Protein AF-A0A7L3AI00-F1 (afdb_monomer_lite)

Structure (mmCIF, N/CA/C/O backbone):
data_AF-A0A7L3AI00-F1
#
_entry.id   AF-A0A7L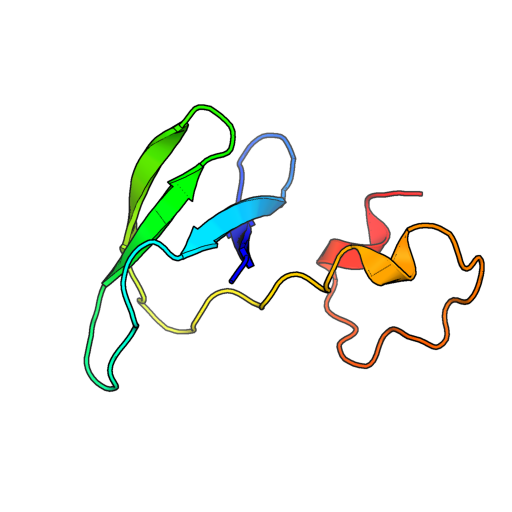3AI00-F1
#
loop_
_atom_site.group_PDB
_atom_site.id
_atom_site.type_symbol
_atom_site.label_atom_id
_atom_site.label_alt_id
_atom_site.label_comp_id
_atom_site.label_asym_id
_atom_site.label_entity_id
_atom_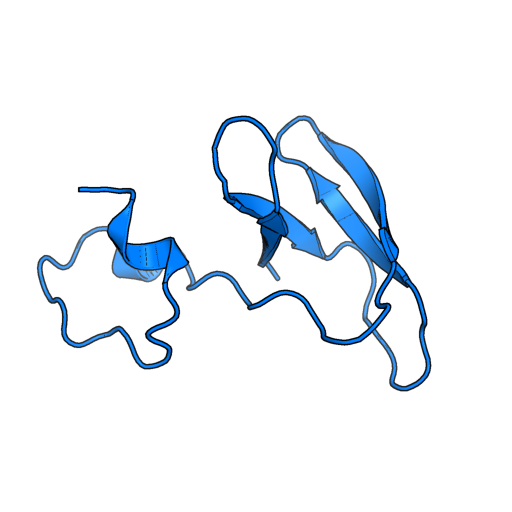site.label_seq_id
_atom_site.pdbx_PDB_ins_code
_atom_site.Cartn_x
_atom_site.Cartn_y
_atom_site.Cartn_z
_atom_site.occupancy
_atom_site.B_iso_or_equiv
_atom_site.auth_seq_id
_atom_site.auth_comp_id
_atom_site.auth_asym_id
_atom_site.auth_atom_id
_atom_site.pdbx_PDB_model_num
ATOM 1 N N . ALA A 1 1 ? 7.818 4.078 6.126 1.00 82.38 1 ALA A N 1
ATOM 2 C CA . ALA A 1 1 ? 7.791 2.622 6.399 1.00 82.38 1 ALA A CA 1
ATOM 3 C C . ALA A 1 1 ? 7.458 1.893 5.102 1.00 82.38 1 ALA A C 1
ATOM 5 O O . ALA A 1 1 ? 6.737 2.466 4.293 1.00 82.38 1 ALA A O 1
ATOM 6 N N . LYS A 1 2 ? 7.993 0.687 4.881 1.00 88.69 2 LYS A N 1
ATOM 7 C CA . LYS A 1 2 ? 7.778 -0.103 3.657 1.00 88.69 2 LYS A CA 1
ATOM 8 C C . LYS A 1 2 ? 6.943 -1.351 3.980 1.00 88.69 2 LYS A C 1
ATOM 10 O O . LYS A 1 2 ? 7.078 -1.891 5.078 1.00 88.69 2 LYS A O 1
ATOM 15 N N . VAL A 1 3 ? 6.094 -1.783 3.055 1.00 90.44 3 VAL A N 1
ATOM 16 C CA . VAL A 1 3 ? 5.235 -2.974 3.158 1.00 90.44 3 VAL A CA 1
ATOM 17 C C . VAL A 1 3 ? 5.314 -3.811 1.888 1.00 90.44 3 VAL A C 1
ATOM 19 O O . VAL A 1 3 ? 5.582 -3.276 0.812 1.00 90.44 3 VAL A O 1
ATOM 22 N N . TRP A 1 4 ? 5.050 -5.108 2.013 1.00 89.38 4 TRP A N 1
ATOM 23 C CA . TRP A 1 4 ? 4.916 -6.011 0.876 1.00 89.38 4 TRP A CA 1
ATOM 24 C C . TRP A 1 4 ? 3.457 -6.106 0.443 1.00 89.38 4 TRP A C 1
ATOM 26 O O . TRP A 1 4 ? 2.585 -6.418 1.252 1.00 89.38 4 TRP A O 1
ATOM 36 N N . ILE A 1 5 ? 3.195 -5.872 -0.839 1.00 89.50 5 ILE A N 1
ATOM 37 C CA . ILE A 1 5 ? 1.877 -6.060 -1.455 1.00 89.50 5 ILE A CA 1
ATOM 38 C C . ILE A 1 5 ? 1.962 -7.134 -2.546 1.00 89.50 5 ILE A C 1
ATOM 40 O O . ILE A 1 5 ? 3.029 -7.292 -3.144 1.00 89.50 5 ILE A O 1
ATOM 44 N N . PRO A 1 6 ? 0.876 -7.874 -2.816 1.00 88.25 6 PRO A N 1
ATOM 45 C CA . PRO A 1 6 ? 0.869 -8.878 -3.870 1.00 88.25 6 PRO A CA 1
ATOM 46 C C . PRO A 1 6 ? 1.096 -8.242 -5.249 1.00 88.25 6 PRO A C 1
ATOM 48 O O . PRO A 1 6 ? 0.526 -7.195 -5.561 1.00 88.25 6 PRO A O 1
ATOM 51 N N . ASP A 1 7 ? 1.905 -8.895 -6.079 1.00 86.06 7 ASP A N 1
ATOM 52 C CA . ASP A 1 7 ? 2.173 -8.511 -7.467 1.00 86.06 7 ASP A CA 1
ATOM 53 C C . ASP A 1 7 ? 1.972 -9.713 -8.398 1.00 86.06 7 ASP A C 1
ATOM 55 O O . ASP A 1 7 ? 2.243 -10.856 -8.036 1.00 86.06 7 ASP A O 1
ATOM 59 N N . SER A 1 8 ? 1.459 -9.471 -9.604 1.00 83.44 8 SER A N 1
ATOM 60 C CA . SER A 1 8 ? 1.158 -10.552 -10.555 1.00 83.44 8 SER A CA 1
ATOM 61 C C . SER A 1 8 ? 2.401 -11.149 -11.220 1.00 83.44 8 SER A C 1
ATOM 63 O O . SER A 1 8 ? 2.313 -12.234 -11.790 1.00 83.44 8 SER A O 1
ATOM 65 N N . VAL A 1 9 ? 3.531 -10.443 -11.188 1.00 82.50 9 VAL A N 1
ATOM 66 C CA . VAL A 1 9 ? 4.790 -10.841 -11.823 1.00 82.50 9 VAL A CA 1
ATOM 67 C C . VAL A 1 9 ? 5.751 -11.392 -10.778 1.00 82.50 9 VAL A C 1
ATOM 69 O O . VAL A 1 9 ? 6.234 -12.511 -10.925 1.00 82.50 9 VAL A O 1
ATOM 72 N N . GLU A 1 10 ? 5.993 -10.634 -9.711 1.00 75.94 10 GLU A N 1
ATOM 73 C CA . GLU A 1 10 ? 7.012 -10.966 -8.701 1.00 75.94 10 GLU A CA 1
ATOM 74 C C . GLU A 1 10 ? 6.439 -11.676 -7.467 1.00 75.94 10 GLU A C 1
ATOM 76 O O . GLU A 1 10 ? 7.163 -11.947 -6.511 1.00 75.94 10 GLU A O 1
ATOM 81 N N . VAL A 1 11 ? 5.138 -12.000 -7.473 1.00 83.00 11 VAL A N 1
ATOM 82 C CA . VAL A 1 11 ? 4.347 -12.503 -6.330 1.00 83.00 11 VAL A CA 1
ATOM 83 C C . VAL A 1 11 ? 4.192 -11.457 -5.222 1.00 83.00 11 VAL A C 1
ATOM 85 O O . VAL A 1 11 ? 3.080 -11.239 -4.742 1.00 83.00 11 VAL A O 1
ATOM 88 N N . TRP A 1 12 ? 5.269 -10.761 -4.861 1.00 84.69 12 TRP A N 1
ATOM 89 C CA . TRP A 1 12 ? 5.307 -9.679 -3.887 1.00 84.69 12 TRP A CA 1
ATOM 90 C C . TRP A 1 12 ? 6.169 -8.531 -4.389 1.00 84.69 12 TRP A C 1
ATOM 92 O O . TRP A 1 12 ? 7.260 -8.742 -4.903 1.00 84.69 12 TRP A O 1
ATOM 102 N N . ARG A 1 13 ? 5.715 -7.304 -4.148 1.00 86.88 13 ARG A N 1
ATOM 103 C CA . ARG A 1 13 ? 6.488 -6.088 -4.408 1.00 86.88 13 ARG A CA 1
ATOM 104 C C . ARG A 1 13 ? 6.481 -5.160 -3.207 1.00 86.88 13 ARG A C 1
ATOM 106 O O . ARG A 1 13 ? 5.558 -5.193 -2.388 1.00 86.88 13 ARG A O 1
ATOM 113 N N . VAL A 1 14 ? 7.485 -4.296 -3.129 1.00 89.12 14 VAL A N 1
ATOM 114 C CA . VAL A 1 14 ? 7.599 -3.306 -2.058 1.00 89.12 14 VAL A CA 1
ATOM 115 C C . VAL A 1 14 ? 6.774 -2.067 -2.390 1.00 89.12 14 VAL A C 1
ATOM 117 O O . VAL A 1 14 ? 6.761 -1.576 -3.519 1.00 89.12 14 VAL A O 1
ATOM 120 N N . ALA A 1 15 ? 6.115 -1.517 -1.375 1.00 91.69 15 ALA A N 1
ATOM 121 C CA . ALA A 1 15 ? 5.485 -0.211 -1.448 1.00 91.69 15 ALA A CA 1
ATOM 122 C C . ALA A 1 15 ? 5.750 0.600 -0.173 1.00 91.69 15 ALA A C 1
ATOM 124 O O . ALA A 1 15 ? 5.817 0.069 0.936 1.00 91.69 15 ALA A O 1
ATOM 125 N N . GLU A 1 16 ? 5.913 1.909 -0.319 1.00 92.88 16 GLU A N 1
ATOM 126 C CA . GLU A 1 16 ? 6.136 2.823 0.796 1.00 92.88 16 GLU A CA 1
ATOM 127 C C . GLU A 1 16 ? 4.815 3.401 1.302 1.00 92.88 16 GLU A C 1
ATOM 129 O O . GLU A 1 16 ? 4.025 3.930 0.528 1.00 92.88 16 GLU A O 1
ATOM 134 N N . ILE A 1 17 ? 4.591 3.362 2.613 1.00 92.62 17 ILE A N 1
ATOM 135 C CA . ILE A 1 17 ? 3.451 4.023 3.247 1.00 92.62 17 ILE A CA 1
ATOM 136 C C . ILE A 1 17 ? 3.663 5.541 3.193 1.00 92.62 17 ILE A C 1
ATOM 138 O O . ILE A 1 17 ? 4.611 6.062 3.782 1.00 92.62 17 ILE A O 1
ATOM 142 N N . THR A 1 18 ? 2.759 6.241 2.510 1.00 93.31 18 THR A N 1
ATOM 143 C CA . THR A 1 18 ? 2.802 7.705 2.324 1.00 93.31 18 THR A CA 1
ATOM 144 C C . THR A 1 18 ? 1.923 8.480 3.298 1.00 93.31 18 THR A C 1
ATOM 146 O O . THR A 1 18 ? 2.082 9.692 3.435 1.00 93.31 18 THR A O 1
ATOM 149 N N . ARG A 1 19 ? 0.983 7.802 3.966 1.00 91.75 19 ARG A N 1
ATOM 150 C CA . ARG A 1 19 ? 0.125 8.377 5.008 1.00 91.75 19 ARG A CA 1
ATOM 151 C C . ARG A 1 19 ? 0.027 7.424 6.183 1.00 91.75 19 ARG A C 1
ATOM 153 O O . ARG A 1 19 ? -0.080 6.219 5.976 1.00 91.75 19 ARG A O 1
ATOM 160 N N . ASP A 1 20 ? 0.019 7.976 7.389 1.00 88.19 20 ASP A N 1
ATOM 161 C CA . ASP A 1 20 ? -0.182 7.197 8.606 1.00 88.19 20 ASP A CA 1
ATOM 162 C C . ASP A 1 20 ? -1.532 6.474 8.571 1.00 88.19 20 ASP A C 1
ATOM 164 O O . ASP A 1 20 ? -2.566 7.085 8.295 1.00 88.19 20 ASP A O 1
ATOM 168 N N . TYR A 1 21 ? -1.501 5.176 8.861 1.00 87.69 21 TYR A N 1
ATOM 169 C CA . TYR A 1 21 ? -2.695 4.355 9.032 1.00 87.69 21 TYR A CA 1
ATOM 170 C C . TYR A 1 21 ? -3.291 4.583 10.423 1.00 87.69 21 TYR A C 1
ATOM 172 O O . TYR A 1 21 ? -2.566 4.570 11.423 1.00 87.69 21 TYR A O 1
ATOM 180 N N . LYS A 1 22 ? -4.612 4.753 10.493 1.00 88.38 22 LYS A N 1
ATOM 181 C CA . LYS A 1 22 ? -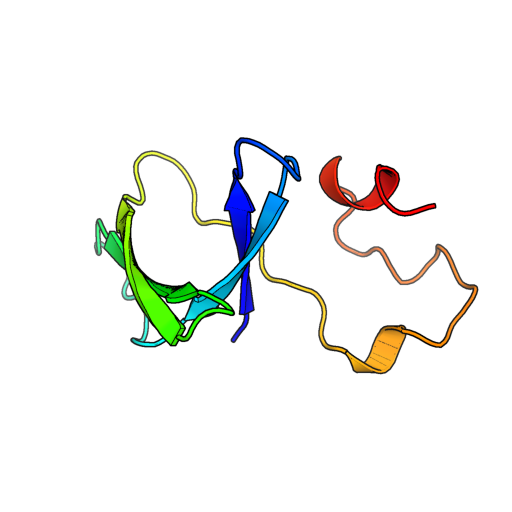5.366 4.778 11.748 1.00 88.38 22 LYS A CA 1
ATOM 182 C C . LYS A 1 22 ? -6.292 3.576 11.834 1.00 88.38 22 LYS A C 1
ATOM 184 O O . LYS A 1 22 ? -6.824 3.102 10.836 1.00 88.38 22 LYS A O 1
ATOM 189 N N . GLU A 1 23 ? -6.512 3.099 13.053 1.00 84.75 23 GLU A N 1
ATOM 190 C CA . GLU A 1 23 ? -7.458 2.014 13.297 1.00 84.75 23 GLU A CA 1
ATOM 191 C C . GLU A 1 23 ? -8.863 2.415 12.817 1.00 84.75 23 GLU A C 1
ATOM 193 O O . GLU A 1 23 ? -9.396 3.449 13.223 1.00 84.75 23 GLU A O 1
ATOM 198 N N . GLY A 1 24 ? -9.432 1.611 11.915 1.00 86.69 24 GLY A N 1
ATOM 199 C CA . GLY A 1 24 ? -10.702 1.890 11.239 1.00 86.69 24 GLY A CA 1
ATOM 200 C C . GLY A 1 24 ? -10.563 2.399 9.801 1.00 86.69 24 GLY A C 1
ATOM 201 O O . GLY A 1 24 ? -11.564 2.431 9.085 1.00 86.69 24 GLY A O 1
ATOM 202 N N . ASP A 1 25 ? -9.354 2.745 9.349 1.00 89.31 25 ASP A N 1
ATOM 203 C CA . ASP A 1 25 ? -9.116 3.039 7.938 1.00 89.31 25 ASP A CA 1
ATOM 204 C C . ASP A 1 25 ? -9.287 1.767 7.097 1.00 89.31 25 ASP A C 1
ATOM 206 O O . ASP A 1 25 ? -8.808 0.688 7.441 1.00 89.31 25 ASP A O 1
ATOM 210 N N . THR A 1 26 ? -9.949 1.904 5.951 1.00 91.25 26 THR A N 1
ATOM 211 C CA . THR A 1 26 ? -10.170 0.803 5.001 1.00 91.25 26 THR A CA 1
ATOM 212 C C . THR A 1 26 ? -9.167 0.807 3.852 1.00 91.25 26 THR A C 1
ATOM 214 O O . THR A 1 26 ? -9.203 -0.075 2.997 1.00 91.25 26 THR A O 1
ATOM 217 N N . VAL A 1 27 ? -8.285 1.809 3.796 1.00 92.31 27 VAL A N 1
ATOM 218 C CA . VAL A 1 27 ? -7.349 2.026 2.690 1.00 92.31 27 VAL A CA 1
ATOM 219 C C . VAL A 1 27 ? -5.994 2.477 3.221 1.00 92.31 27 VAL A C 1
ATOM 221 O O . VAL A 1 27 ? -5.898 3.432 3.989 1.00 92.31 27 VAL A O 1
ATOM 224 N N . LEU A 1 28 ? -4.938 1.830 2.739 1.00 93.00 28 LEU A N 1
ATOM 225 C CA . LEU A 1 28 ? -3.551 2.243 2.901 1.00 93.00 28 LEU A CA 1
ATOM 226 C C . LEU A 1 28 ? -3.116 3.069 1.692 1.00 93.00 28 LEU A C 1
ATOM 228 O O . LEU A 1 28 ? -3.253 2.642 0.547 1.00 93.00 28 LEU A O 1
ATOM 232 N N . TYR A 1 29 ? -2.545 4.244 1.941 1.00 94.62 29 TYR A N 1
ATOM 233 C CA . TYR A 1 29 ? -1.984 5.081 0.883 1.00 94.62 29 TYR A CA 1
ATOM 234 C C . TYR A 1 29 ? -0.511 4.753 0.701 1.00 94.62 29 TYR A C 1
ATOM 236 O O . TYR A 1 29 ? 0.332 5.107 1.532 1.00 94.62 29 TYR A O 1
ATOM 244 N N . LEU A 1 30 ? -0.206 4.090 -0.403 1.00 94.50 30 LEU A N 1
ATOM 245 C CA . LEU A 1 30 ? 1.111 3.578 -0.723 1.00 94.50 30 LEU A CA 1
ATOM 246 C C . LEU A 1 30 ? 1.721 4.324 -1.916 1.00 94.50 30 LEU A C 1
ATOM 248 O O . LEU A 1 30 ? 1.014 4.905 -2.738 1.00 94.50 30 LEU A O 1
ATOM 252 N N . ARG A 1 31 ? 3.046 4.283 -2.023 1.00 94.75 31 ARG A N 1
ATOM 253 C CA . ARG A 1 31 ? 3.810 4.695 -3.198 1.00 94.75 31 ARG A CA 1
ATOM 254 C C . ARG A 1 31 ? 4.654 3.526 -3.670 1.00 94.75 31 ARG A C 1
ATOM 256 O O . ARG A 1 31 ? 5.421 2.960 -2.894 1.00 94.75 31 ARG A O 1
ATOM 263 N N . LEU A 1 32 ? 4.483 3.175 -4.933 1.00 91.06 32 LEU A N 1
ATOM 264 C CA . LEU A 1 32 ? 5.236 2.134 -5.613 1.00 91.06 32 LEU A CA 1
ATOM 265 C C . LEU A 1 32 ? 6.643 2.633 -5.980 1.00 91.06 32 LEU A C 1
ATOM 267 O O . LEU A 1 32 ? 6.929 3.831 -5.942 1.00 91.06 32 LEU A O 1
ATOM 271 N N . GLU A 1 33 ? 7.528 1.708 -6.344 1.00 85.75 33 GLU A N 1
ATOM 272 C CA . GLU A 1 33 ? 8.924 2.006 -6.703 1.00 85.75 33 GLU A CA 1
ATOM 273 C C . GLU A 1 33 ? 9.070 2.873 -7.962 1.00 85.75 33 GLU A C 1
ATOM 275 O O . GLU A 1 33 ? 10.036 3.621 -8.087 1.00 85.75 33 GLU A O 1
ATOM 280 N N . ASP A 1 34 ? 8.084 2.844 -8.861 1.00 86.75 34 ASP A N 1
ATOM 281 C CA . ASP A 1 34 ? 8.000 3.716 -10.040 1.00 86.75 34 ASP A CA 1
ATOM 282 C C . ASP A 1 34 ? 7.535 5.149 -9.698 1.00 86.75 34 ASP A C 1
ATOM 284 O O . ASP A 1 34 ? 7.431 6.003 -10.577 1.00 86.75 34 ASP A O 1
ATOM 288 N N . GLY A 1 35 ? 7.252 5.425 -8.419 1.00 89.69 35 GLY A N 1
ATOM 289 C CA . GLY A 1 35 ? 6.744 6.704 -7.931 1.00 89.69 35 GLY A CA 1
ATOM 290 C C . GLY A 1 35 ? 5.222 6.846 -8.010 1.00 89.69 35 GLY A C 1
ATOM 291 O O . GLY A 1 35 ? 4.693 7.860 -7.545 1.00 89.69 35 GLY A O 1
ATOM 292 N N . SER A 1 36 ? 4.507 5.848 -8.538 1.00 92.06 36 SER A N 1
ATOM 293 C CA . SER A 1 36 ? 3.048 5.867 -8.639 1.00 92.06 36 SER A CA 1
ATOM 294 C C . SER A 1 36 ? 2.388 5.747 -7.265 1.00 92.06 36 SER A C 1
ATOM 296 O O . SER A 1 36 ? 2.798 4.951 -6.419 1.00 92.06 36 SER A O 1
ATOM 298 N N . ALA A 1 37 ? 1.331 6.530 -7.037 1.00 93.62 37 ALA A N 1
ATOM 299 C CA . ALA A 1 37 ? 0.513 6.417 -5.835 1.00 93.62 37 ALA A CA 1
ATOM 300 C C . ALA A 1 37 ? -0.514 5.285 -5.987 1.00 93.62 37 ALA A C 1
ATOM 302 O O . ALA A 1 37 ? -1.204 5.198 -7.002 1.00 93.62 37 ALA A O 1
ATOM 303 N N . LEU A 1 38 ? -0.647 4.455 -4.954 1.00 92.81 38 LEU A N 1
ATOM 304 C CA . LEU A 1 38 ? -1.573 3.330 -4.896 1.00 92.81 38 LEU A CA 1
ATOM 305 C C . LEU A 1 38 ? -2.438 3.425 -3.634 1.00 92.81 38 LEU A C 1
ATOM 307 O O . LEU A 1 38 ? -1.928 3.476 -2.518 1.00 92.81 38 LEU A O 1
ATOM 311 N N . ALA A 1 39 ? -3.756 3.413 -3.812 1.00 93.31 39 ALA A N 1
ATOM 312 C CA . ALA A 1 39 ? -4.717 3.263 -2.725 1.00 93.31 39 ALA A CA 1
ATOM 313 C C . ALA A 1 39 ? -5.019 1.770 -2.536 1.00 93.31 39 ALA A C 1
ATOM 315 O O . ALA A 1 39 ? -5.786 1.190 -3.301 1.00 93.31 39 ALA A O 1
ATOM 316 N N . TYR A 1 40 ? -4.377 1.144 -1.552 1.00 91.69 40 TYR A N 1
ATOM 317 C CA . TYR A 1 40 ? -4.481 -0.289 -1.299 1.00 91.69 40 TYR A CA 1
ATOM 318 C C . TYR A 1 40 ? -5.629 -0.592 -0.320 1.00 91.69 40 TYR A C 1
ATOM 320 O O . TYR A 1 40 ? -5.568 -0.135 0.825 1.00 91.69 40 TYR A O 1
ATOM 328 N N . PRO A 1 41 ? -6.672 -1.339 -0.723 1.00 90.88 41 PRO A N 1
ATOM 329 C CA . PRO A 1 41 ? -7.785 -1.679 0.157 1.00 90.88 41 PRO A CA 1
ATOM 330 C C . PRO A 1 41 ? -7.362 -2.693 1.231 1.00 90.88 41 PRO A C 1
ATOM 332 O O . PRO A 1 41 ? -6.758 -3.725 0.945 1.00 90.88 41 PRO A O 1
ATOM 335 N N . ILE A 1 42 ? -7.703 -2.403 2.483 1.00 86.94 42 ILE A N 1
ATOM 336 C CA . ILE A 1 42 ? -7.430 -3.240 3.653 1.00 86.94 42 ILE A CA 1
ATOM 337 C C . ILE A 1 42 ? -8.687 -4.073 3.909 1.00 86.94 42 ILE A C 1
ATOM 339 O O . ILE A 1 42 ? -9.510 -3.738 4.756 1.00 86.94 42 ILE A O 1
ATOM 343 N N . GLU A 1 43 ? -8.901 -5.116 3.107 1.00 76.25 43 GLU A N 1
ATOM 344 C CA . GLU A 1 43 ? -10.157 -5.881 3.173 1.00 76.25 43 GLU A CA 1
ATOM 345 C C . GLU A 1 43 ? -10.225 -6.823 4.377 1.00 76.25 43 GLU A C 1
ATOM 347 O O . GLU A 1 43 ? -11.289 -7.032 4.953 1.00 76.25 43 GLU A O 1
ATOM 352 N N . SER A 1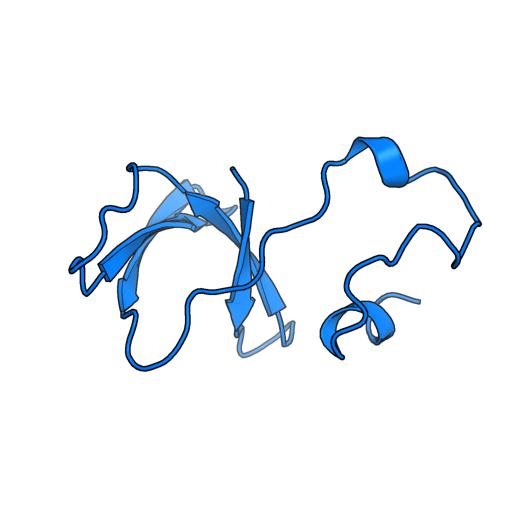 44 ? -9.105 -7.437 4.758 1.00 69.75 44 SER A N 1
ATOM 353 C CA . SER A 1 44 ? -9.098 -8.461 5.815 1.00 69.75 44 SER A CA 1
ATOM 354 C C . SER A 1 44 ? -7.885 -8.371 6.724 1.00 69.75 44 SER A C 1
ATOM 356 O O . SER A 1 44 ? -8.004 -8.609 7.924 1.00 69.75 44 SER A O 1
ATOM 358 N N . GLN A 1 45 ? -6.719 -8.026 6.177 1.00 79.69 45 GLN A N 1
ATOM 359 C CA . GLN A 1 45 ? -5.471 -7.932 6.927 1.00 79.69 45 GLN A CA 1
ATOM 360 C C . GLN A 1 45 ? -4.576 -6.841 6.337 1.00 79.69 45 GLN A C 1
ATOM 362 O O . GLN A 1 45 ? -4.632 -6.548 5.141 1.00 79.69 45 GLN A O 1
ATOM 367 N N . LEU A 1 46 ? -3.753 -6.236 7.194 1.00 85.25 46 LEU A N 1
ATOM 368 C CA . LEU A 1 46 ? -2.727 -5.288 6.773 1.00 85.25 46 LEU A CA 1
ATOM 369 C C . LEU A 1 46 ? -1.590 -6.033 6.052 1.00 85.25 46 LEU A C 1
ATOM 371 O O . LEU A 1 46 ? -1.238 -7.140 6.470 1.00 85.25 46 LEU A O 1
ATOM 375 N N . PRO A 1 47 ? -0.993 -5.440 5.003 1.00 87.88 47 PRO A N 1
ATOM 376 C CA . PRO A 1 47 ? 0.176 -6.014 4.355 1.00 87.88 47 PRO A CA 1
ATOM 377 C C . PRO A 1 47 ? 1.351 -6.108 5.344 1.00 87.88 47 PRO A C 1
ATOM 379 O O . PRO A 1 47 ? 1.510 -5.227 6.198 1.00 87.88 47 PRO A O 1
ATOM 382 N N . PRO A 1 48 ? 2.190 -7.154 5.249 1.00 87.00 48 PRO A N 1
ATOM 383 C CA . PRO A 1 48 ? 3.316 -7.318 6.15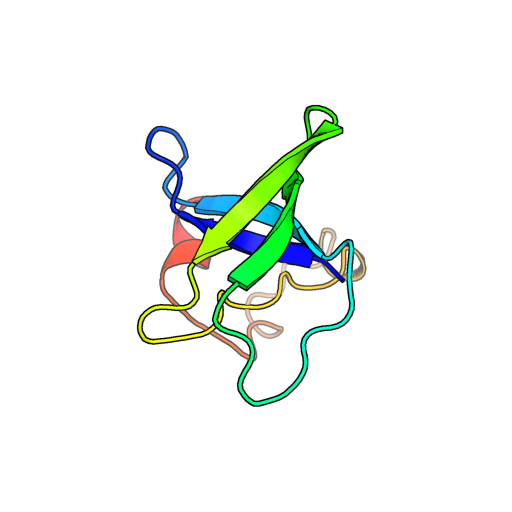5 1.00 87.00 48 PRO A CA 1
ATOM 384 C C . PRO A 1 48 ? 4.362 -6.219 5.932 1.00 87.00 48 PRO A C 1
ATOM 386 O O . PRO A 1 48 ? 4.610 -5.781 4.806 1.00 87.00 48 PRO A O 1
ATOM 389 N N . LEU A 1 49 ? 4.995 -5.771 7.019 1.00 87.44 49 LEU A N 1
ATOM 390 C CA . LEU A 1 49 ? 6.073 -4.783 6.960 1.00 87.44 49 LEU A CA 1
ATOM 391 C C . LEU A 1 49 ? 7.310 -5.378 6.278 1.00 87.44 49 LEU A C 1
ATOM 393 O O . LEU A 1 49 ? 7.695 -6.516 6.546 1.00 87.44 49 LEU A O 1
ATOM 397 N N . CYS A 1 50 ? 7.965 -4.589 5.430 1.00 82.88 50 CYS A N 1
ATOM 398 C CA . CYS A 1 50 ? 9.274 -4.949 4.903 1.00 82.88 50 CYS A CA 1
ATOM 399 C C . CYS A 1 50 ? 10.329 -4.789 5.998 1.00 82.88 50 CYS A C 1
ATOM 401 O O . CYS A 1 50 ? 10.355 -3.779 6.708 1.00 82.88 50 CYS A O 1
ATOM 403 N N . ASN A 1 51 ? 11.235 -5.761 6.088 1.00 74.00 51 ASN A N 1
ATOM 404 C CA . ASN A 1 51 ? 12.384 -5.666 6.979 1.00 74.00 51 ASN A CA 1
ATOM 405 C C . ASN A 1 51 ? 13.279 -4.481 6.546 1.00 74.00 51 ASN A C 1
ATOM 407 O O . ASN A 1 51 ? 13.437 -4.255 5.344 1.00 74.00 51 ASN A O 1
ATOM 411 N N . PRO A 1 52 ? 13.851 -3.698 7.477 1.00 66.75 52 PRO A N 1
ATOM 412 C CA . PRO A 1 52 ? 14.739 -2.595 7.125 1.00 66.75 52 PRO A CA 1
ATOM 413 C C . PRO A 1 52 ? 16.023 -3.098 6.443 1.00 66.75 52 PRO A C 1
ATOM 415 O O . PRO A 1 52 ? 16.580 -4.123 6.829 1.00 66.75 52 PRO A O 1
ATOM 418 N N . ASP A 1 53 ? 16.528 -2.321 5.478 1.00 57.25 53 ASP A N 1
ATOM 419 C CA . ASP A 1 53 ? 17.702 -2.599 4.622 1.00 57.25 53 ASP A CA 1
ATOM 420 C C . ASP A 1 53 ? 19.029 -2.913 5.367 1.00 57.25 53 ASP A C 1
ATOM 422 O O . ASP A 1 53 ? 20.014 -3.307 4.748 1.00 57.25 53 ASP A O 1
ATOM 426 N N . CYS A 1 54 ? 19.090 -2.808 6.701 1.00 45.38 54 CYS A N 1
ATOM 427 C CA . CYS A 1 54 ? 20.287 -3.130 7.497 1.00 45.38 54 CYS A CA 1
ATOM 428 C C . CYS A 1 54 ? 20.631 -4.641 7.530 1.00 45.38 54 CYS A C 1
ATOM 430 O O . CYS A 1 54 ? 21.632 -5.034 8.122 1.00 45.38 54 CYS A O 1
ATOM 432 N N . LEU A 1 55 ? 19.829 -5.490 6.877 1.00 46.81 55 LEU A N 1
ATOM 433 C CA . LEU A 1 55 ? 19.998 -6.948 6.828 1.00 46.81 55 LEU A CA 1
ATOM 434 C C . LEU A 1 55 ? 20.397 -7.498 5.447 1.00 46.81 55 LEU A C 1
ATOM 436 O O . LEU A 1 55 ? 20.523 -8.706 5.299 1.00 46.81 55 LEU A O 1
ATOM 440 N N . SER A 1 56 ? 20.673 -6.652 4.446 1.00 46.03 56 SER A N 1
ATOM 441 C CA . SER A 1 56 ? 21.060 -7.117 3.098 1.00 46.03 56 SER A CA 1
ATOM 442 C C . SER A 1 56 ? 22.487 -7.704 3.000 1.00 46.03 56 SER A C 1
ATOM 444 O O . SER A 1 56 ? 22.928 -8.047 1.905 1.00 46.03 56 SER A O 1
ATOM 446 N N . GLY A 1 57 ? 23.232 -7.794 4.109 1.00 43.75 57 GLY A N 1
ATOM 447 C CA . GLY A 1 57 ? 24.630 -8.250 4.133 1.00 43.75 57 GLY A CA 1
ATOM 448 C C . GLY A 1 57 ? 24.948 -9.345 5.153 1.00 43.75 57 GLY A C 1
ATOM 449 O O . GLY A 1 57 ? 26.123 -9.635 5.356 1.00 43.75 57 GLY A O 1
ATOM 450 N N . ALA A 1 58 ? 23.945 -9.928 5.812 1.00 41.09 58 ALA A N 1
ATOM 451 C CA . ALA A 1 58 ? 24.154 -11.028 6.745 1.00 41.09 58 ALA A CA 1
ATOM 452 C C . ALA A 1 58 ? 23.542 -12.306 6.168 1.00 41.09 58 ALA A C 1
ATOM 454 O O . ALA A 1 58 ? 22.324 -12.453 6.100 1.00 41.09 58 ALA A O 1
ATOM 455 N N . ASP A 1 59 ? 24.431 -13.208 5.769 1.00 47.00 59 ASP A N 1
ATOM 456 C CA . ASP A 1 59 ? 24.232 -14.628 5.467 1.00 47.00 59 ASP A CA 1
ATOM 457 C C . ASP A 1 59 ? 23.736 -15.399 6.712 1.00 47.00 59 ASP A C 1
ATOM 459 O O . ASP A 1 59 ? 24.311 -16.396 7.127 1.00 47.00 59 ASP A O 1
ATOM 463 N N . ASP A 1 60 ? 22.709 -14.888 7.391 1.00 44.06 60 ASP A N 1
ATOM 464 C CA . ASP A 1 60 ? 22.236 -15.425 8.662 1.00 44.06 60 ASP A CA 1
ATOM 465 C C . ASP A 1 60 ? 20.706 -15.501 8.647 1.00 44.06 60 ASP A C 1
ATOM 467 O O . ASP A 1 60 ? 19.974 -14.565 8.985 1.00 44.06 60 ASP A O 1
ATOM 471 N N . LEU A 1 61 ? 20.223 -16.682 8.254 1.00 52.88 61 LEU A N 1
ATOM 472 C CA . LEU A 1 61 ? 18.825 -17.134 8.233 1.00 52.88 61 LEU A CA 1
ATOM 473 C C . LEU A 1 61 ? 18.132 -17.124 9.620 1.00 52.88 61 LEU A C 1
ATOM 475 O O . LEU A 1 61 ? 17.066 -17.710 9.788 1.00 52.88 61 LEU A O 1
ATOM 479 N N . VAL A 1 62 ? 18.705 -16.453 10.624 1.00 46.88 62 VAL A N 1
ATOM 480 C CA . VAL A 1 62 ? 18.218 -16.388 12.014 1.00 46.88 62 VAL A CA 1
ATOM 481 C C . VAL A 1 62 ? 17.661 -14.999 12.382 1.00 46.88 62 VAL A C 1
ATOM 483 O O . VAL A 1 62 ? 17.109 -14.819 13.464 1.00 46.88 62 VAL A O 1
ATOM 486 N N . ALA A 1 63 ? 17.691 -14.012 11.477 1.00 45.72 63 ALA A N 1
ATOM 487 C CA . ALA A 1 63 ? 17.021 -12.714 11.678 1.00 45.72 63 ALA A CA 1
ATOM 488 C C . ALA A 1 63 ? 15.565 -12.668 11.150 1.00 45.72 63 ALA A C 1
ATOM 490 O O . ALA A 1 63 ? 14.944 -11.604 11.090 1.00 45.72 63 ALA A O 1
ATOM 491 N N . LEU A 1 64 ? 15.000 -13.817 10.767 1.00 45.81 64 LEU A N 1
ATOM 492 C CA . LEU A 1 64 ? 13.623 -13.968 10.290 1.00 45.81 64 LEU A CA 1
ATOM 493 C C . LEU A 1 64 ? 12.653 -14.108 11.474 1.00 45.81 64 LEU A C 1
ATOM 495 O O . LEU A 1 64 ? 12.075 -15.165 11.701 1.00 45.81 64 LEU A O 1
ATOM 499 N N . SER A 1 65 ? 12.438 -13.031 12.236 1.00 50.53 65 SER A N 1
ATOM 500 C CA . SER A 1 65 ? 11.408 -13.027 13.296 1.00 50.53 65 SER A CA 1
ATOM 5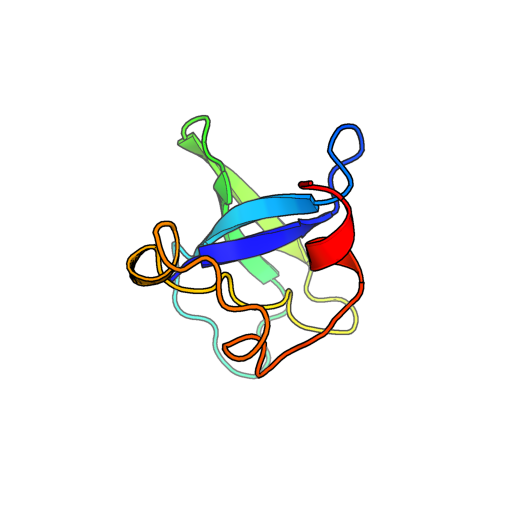01 C C . SER A 1 65 ? 9.967 -13.046 12.744 1.00 50.53 65 SER A C 1
ATOM 503 O O . SER A 1 65 ? 9.014 -13.166 13.504 1.00 50.53 65 SER A O 1
ATOM 505 N N . TYR A 1 66 ? 9.785 -12.970 11.420 1.00 48.47 66 TYR A N 1
ATOM 506 C CA . TYR A 1 66 ? 8.504 -13.194 10.746 1.00 48.47 66 TYR A CA 1
ATOM 507 C C . TYR A 1 66 ? 8.719 -14.032 9.487 1.00 48.47 66 TYR A C 1
ATOM 509 O O . TYR A 1 66 ? 8.770 -13.521 8.370 1.00 48.47 66 TYR A O 1
ATOM 517 N N . LEU A 1 67 ? 8.860 -15.344 9.674 1.00 46.22 67 LEU A N 1
ATOM 518 C CA . LEU A 1 67 ? 8.757 -16.294 8.576 1.00 46.22 67 LEU A CA 1
ATOM 519 C C . LEU A 1 67 ? 7.287 -16.332 8.118 1.00 46.22 67 LEU A C 1
ATOM 521 O O . LEU A 1 67 ? 6.437 -16.961 8.744 1.00 46.22 67 LEU A O 1
ATOM 525 N N . HIS A 1 68 ? 6.974 -15.598 7.056 1.00 51.91 68 HIS A N 1
ATOM 526 C CA . HIS A 1 68 ? 5.885 -15.940 6.146 1.00 51.91 68 HIS A CA 1
ATOM 527 C C . HIS A 1 68 ? 6.491 -16.191 4.766 1.00 51.91 68 HIS A C 1
ATOM 529 O O . HIS A 1 68 ? 7.543 -15.651 4.416 1.00 51.91 68 HIS A O 1
ATOM 535 N N . GLU A 1 69 ? 5.788 -17.013 3.994 1.00 55.22 69 GLU A N 1
ATOM 536 C CA . GLU A 1 69 ? 6.181 -17.602 2.711 1.00 55.22 69 GLU A CA 1
ATOM 537 C C . GLU A 1 69 ? 6.822 -16.671 1.640 1.00 55.22 69 GLU A C 1
ATOM 539 O O . GLU A 1 69 ? 7.598 -17.212 0.852 1.00 55.22 69 GLU A O 1
ATOM 544 N N . PRO A 1 70 ? 6.646 -15.322 1.582 1.00 53.59 70 PRO A N 1
ATOM 545 C CA . PRO A 1 70 ? 7.361 -14.484 0.602 1.00 53.59 70 PRO A CA 1
ATOM 546 C C . PRO A 1 70 ? 8.891 -14.571 0.622 1.00 53.59 70 PRO A C 1
ATOM 548 O O . PRO A 1 70 ? 9.529 -14.339 -0.401 1.00 53.59 70 PRO A O 1
ATOM 551 N N . ALA A 1 71 ? 9.497 -14.862 1.776 1.00 53.59 71 ALA A N 1
ATOM 552 C CA . ALA A 1 71 ? 10.949 -14.759 1.944 1.00 53.59 71 ALA A CA 1
ATOM 553 C C . ALA A 1 71 ? 11.748 -15.862 1.222 1.00 53.59 71 ALA A C 1
ATOM 555 O O . ALA A 1 71 ? 12.972 -15.793 1.179 1.00 53.59 71 ALA A O 1
ATOM 556 N N . VAL A 1 72 ? 11.079 -16.878 0.666 1.00 55.22 72 VAL A N 1
ATOM 557 C CA . VAL A 1 72 ? 11.733 -18.047 0.054 1.00 55.22 72 VAL A CA 1
ATOM 558 C C . VAL A 1 72 ? 11.955 -17.882 -1.458 1.00 55.22 72 VAL A C 1
ATOM 560 O O . VAL A 1 72 ? 12.718 -18.647 -2.036 1.00 55.22 72 VAL A O 1
ATOM 563 N N . LEU A 1 73 ? 11.342 -16.887 -2.119 1.00 50.59 73 LEU A N 1
ATOM 564 C CA . LEU A 1 73 ? 11.440 -16.761 -3.585 1.00 50.59 73 LEU A CA 1
ATOM 565 C C . LEU A 1 73 ? 12.681 -15.993 -4.080 1.00 50.59 73 LEU A C 1
ATOM 567 O O . LEU A 1 73 ? 12.987 -16.049 -5.267 1.00 50.59 73 LEU A O 1
ATOM 571 N N . HIS A 1 74 ? 13.424 -15.323 -3.196 1.00 48.41 74 HIS A N 1
ATOM 572 C CA . HIS A 1 74 ? 14.724 -14.739 -3.539 1.00 48.41 74 HIS A CA 1
ATOM 573 C C . HIS A 1 74 ? 15.860 -15.516 -2.872 1.00 48.41 74 HIS A C 1
ATOM 575 O O . HIS A 1 74 ? 16.402 -15.112 -1.844 1.00 48.41 74 HIS A O 1
ATOM 581 N N . SER A 1 75 ? 16.211 -16.635 -3.504 1.00 44.28 75 SER A N 1
ATOM 582 C CA . SER A 1 75 ? 17.525 -17.279 -3.418 1.00 44.28 75 SER A CA 1
ATOM 583 C C . SER A 1 75 ? 18.091 -17.463 -4.817 1.00 44.28 75 SER A C 1
ATOM 585 O O . SER A 1 75 ? 17.320 -17.993 -5.653 1.00 44.28 75 SER A O 1
#

Foldseek 3Di:
DKFWDQDPPLRTAIWAQPDDDDPPDQWTWTAGPVRDIDTHGCPDHDTHGDDDPPCPPDPDPPVCPDDDDSVPSPD

Secondary structure (DSSP, 8-state):
-EEEEEETTTEEEEEEE-S---TT-SEEEEEETTS-EEEEE-SSSPPPBPPPGGGTT---TT--SS--GGGGS--

Radius of gyration: 13.4 Å; chains: 1; bounding box: 35×26×25 Å

InterPro domains:
  IPR036961 Kinesin motor domain superfamily [G3DSA:3.40.850.10] (2-75)

Organism: NCBI:txid302527

pLDDT: mean 75.47, std 18.64, range [41.09, 94.75]

Sequence (75 aa):
AKVWIPDSVEVWRVAEITRDYKEGDTVLYLRLEDGSALAYPIESQLPPLCNPDCLSGADDLVALSYLHEPAVLHS